Protein AF-A0A1F4UYY0-F1 (afdb_monomer)

Radius of gyration: 17.65 Å; Cα contacts (8 Å, |Δi|>4): 159; chains: 1; bounding box: 36×38×50 Å

Foldseek 3Di:
DVVCVVVVVDDPVLLVLLLCLLQVQCVVPVVCSLVCSLPVVLVVCVVVVDDNVSSVVSSVLSNVLVCLVVDQQLPDDPSSLVNLQVVLLCCLDDCNLVVQCVVCVVDDLLVSLVVQLVSLCCSLVRRNPDVVSCVVRVVSSVVSNVVSPPPDPPDPD

Secondary structure (DSSP, 8-state):
-THHHHSTTS-HHHHHHHHHHTTHHHHH-GGGHHHHHHHHHHHHHHHTT--HHHHHHHHHHHHHHHTTTTS-GGGS-HHHHHHHHHHHHHTTSTTHHHHHHHH-TTS-HHHHHHHHHHHHHHIIIII---HHHHHHHHHHHHHHHHHTT---SSS--

Sequence (157 aa):
MELCTIYKEADRDLVLLLVWLHDFGKILDFSNQYQKTIETGRNKLTELGLQESLVDKAIKYADILDKKLELDMDQTPIEVKIVSSADGASHFVGPFFSIWFYENTDKTIDELMESNIKKALKDWNKKIVLPEVKDKFKQRYEFLIEQCGNFPQHYLF

Organism: NCBI:txid1802622

Mean predicted aligned error: 3.74 Å

InterPro domains:
  IPR006674 HD domain [PF01966] (3-87)

Solvent-accessible surface area (backbone atoms only — not comparable to full-atom values): 8806 Å² total; per-residue (Å²): 113,71,63,50,68,73,44,69,84,38,56,63,66,56,36,54,50,39,67,57,43,72,58,45,10,48,80,77,37,65,92,50,18,71,62,37,26,50,56,53,44,47,52,50,42,51,74,74,66,51,57,64,74,58,47,54,51,44,46,54,45,36,54,50,62,72,39,37,86,83,46,66,41,83,77,48,59,63,41,50,31,51,49,37,21,49,56,36,53,51,53,61,46,83,58,52,71,57,48,52,54,72,76,43,72,89,54,53,71,69,58,48,24,52,50,49,44,54,52,50,51,44,26,56,74,41,32,35,63,46,65,71,59,46,66,75,41,42,68,45,50,52,51,51,41,35,76,44,69,58,63,72,95,65,88,8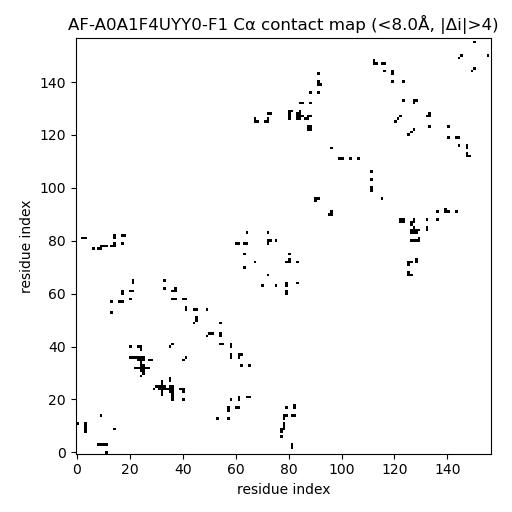2,118

Nearest PDB structures (foldseek):
  6m04-assembly1_A  TM=2.137E-01  e=9.225E+00  Homo sapiens

pLDDT: mean 93.95, std 6.59, range [55.53, 98.56]

Structure (mmCIF, N/CA/C/O backbone):
data_AF-A0A1F4UYY0-F1
#
_entry.id   AF-A0A1F4UYY0-F1
#
loop_
_atom_site.group_PDB
_atom_site.id
_atom_site.type_symbol
_atom_site.label_atom_id
_atom_site.label_alt_id
_atom_site.label_comp_id
_atom_site.label_asym_id
_atom_site.label_entity_id
_atom_site.label_seq_id
_atom_site.pdbx_PDB_ins_code
_atom_site.Cartn_x
_atom_site.Cartn_y
_atom_site.Cartn_z
_atom_site.occupancy
_atom_site.B_iso_or_equiv
_atom_site.auth_seq_id
_atom_site.auth_comp_id
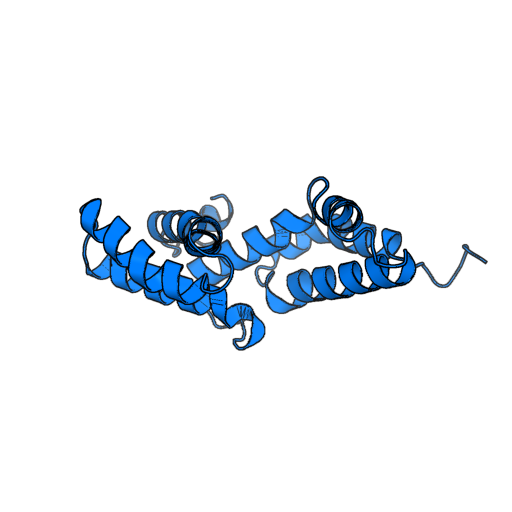_atom_site.auth_asym_id
_atom_site.auth_atom_id
_atom_site.pdbx_PDB_model_num
ATOM 1 N N . MET A 1 1 ? -13.671 -1.975 -1.346 1.00 86.56 1 MET A N 1
ATOM 2 C CA . MET A 1 1 ? -14.811 -2.453 -0.526 1.00 86.56 1 MET A CA 1
ATOM 3 C C . MET A 1 1 ? -15.181 -3.912 -0.766 1.00 86.56 1 MET A C 1
ATOM 5 O O . MET A 1 1 ? -15.639 -4.545 0.176 1.00 86.56 1 MET A O 1
ATOM 9 N N . GLU A 1 2 ? -14.972 -4.473 -1.964 1.00 93.88 2 GLU A N 1
ATOM 10 C CA . GLU A 1 2 ? -15.231 -5.899 -2.244 1.00 93.88 2 GLU A CA 1
ATOM 11 C C . GLU A 1 2 ? -14.534 -6.845 -1.250 1.00 93.88 2 GLU A C 1
ATOM 13 O O . GLU A 1 2 ? -15.175 -7.737 -0.704 1.00 93.88 2 GLU A O 1
ATOM 18 N N . LEU A 1 3 ? -13.269 -6.573 -0.905 1.00 96.44 3 LEU A N 1
ATOM 19 C CA . LEU A 1 3 ? -12.524 -7.353 0.092 1.00 96.44 3 LEU A CA 1
ATOM 20 C C . LEU A 1 3 ? -13.202 -7.378 1.473 1.00 96.44 3 LEU A C 1
ATOM 22 O O . LEU A 1 3 ? -13.194 -8.416 2.116 1.00 96.44 3 LEU A O 1
ATOM 26 N N . CYS A 1 4 ? -13.896 -6.317 1.895 1.00 97.06 4 CYS A N 1
ATOM 27 C CA . CYS A 1 4 ? -14.669 -6.310 3.150 1.00 97.06 4 CYS A CA 1
ATOM 28 C C . CYS A 1 4 ? -15.991 -7.105 3.058 1.00 97.06 4 CYS A C 1
ATOM 30 O O . CYS A 1 4 ? -16.800 -7.103 3.987 1.00 97.06 4 CYS A O 1
ATOM 32 N N . THR A 1 5 ? -16.297 -7.700 1.903 1.00 97.12 5 THR A N 1
ATOM 33 C CA . THR A 1 5 ? -17.384 -8.683 1.735 1.00 97.12 5 THR A CA 1
ATOM 34 C C . THR A 1 5 ? -16.856 -10.111 1.885 1.00 97.12 5 THR A C 1
ATOM 36 O O . THR A 1 5 ? -17.596 -10.983 2.340 1.00 97.12 5 THR A O 1
ATOM 39 N N . ILE A 1 6 ? -15.580 -10.326 1.551 1.00 97.31 6 ILE A N 1
ATOM 40 C CA . ILE A 1 6 ? -14.852 -11.583 1.756 1.00 97.31 6 ILE A CA 1
ATOM 41 C C . ILE A 1 6 ? -14.434 -11.694 3.230 1.00 97.31 6 ILE A C 1
ATOM 43 O O . ILE A 1 6 ? -14.831 -12.632 3.915 1.00 97.31 6 ILE A O 1
ATOM 47 N N . TYR A 1 7 ? -13.725 -10.682 3.731 1.00 97.62 7 TYR A N 1
ATOM 48 C CA . TYR A 1 7 ? -13.272 -10.553 5.115 1.00 97.62 7 TYR A CA 1
ATOM 49 C C . TYR A 1 7 ? -14.313 -9.782 5.930 1.00 97.62 7 TYR A C 1
ATOM 51 O O . TYR A 1 7 ? -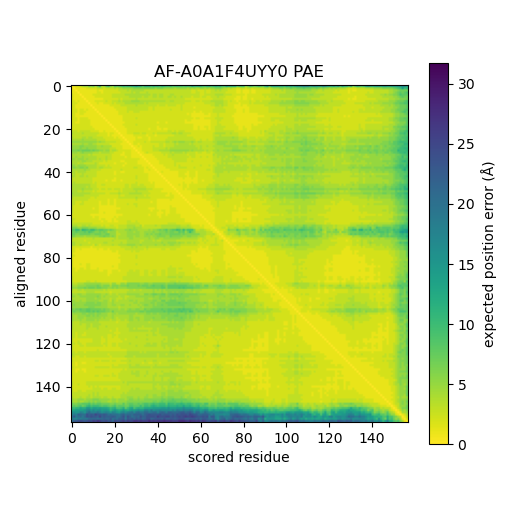14.288 -8.552 6.011 1.00 97.62 7 TYR A O 1
ATOM 59 N N . LYS A 1 8 ? -15.302 -10.506 6.462 1.00 97.38 8 LYS A N 1
ATOM 60 C CA . LYS A 1 8 ? -16.491 -9.933 7.124 1.00 97.38 8 LYS A CA 1
ATOM 61 C C . LYS A 1 8 ? -16.193 -9.331 8.494 1.00 97.38 8 LYS A C 1
ATOM 63 O O . LYS A 1 8 ? -16.977 -8.532 8.992 1.00 97.38 8 LYS A O 1
ATOM 68 N N . GLU A 1 9 ? -15.087 -9.738 9.093 1.00 97.12 9 GLU A N 1
ATOM 69 C CA . GLU A 1 9 ? -14.555 -9.231 10.350 1.00 97.12 9 GLU A CA 1
ATOM 70 C C . GLU A 1 9 ? -13.859 -7.872 10.202 1.00 97.12 9 GLU A C 1
ATOM 72 O O . GLU A 1 9 ? -13.618 -7.208 11.207 1.00 97.12 9 GLU A O 1
ATOM 77 N N . ALA A 1 10 ? -13.545 -7.451 8.971 1.00 97.75 10 ALA A N 1
ATOM 78 C CA . ALA A 1 10 ? -12.909 -6.167 8.716 1.00 97.75 10 ALA A CA 1
ATOM 79 C C . ALA A 1 10 ? -13.875 -5.006 8.983 1.00 97.75 10 ALA A C 1
ATOM 81 O O . ALA A 1 10 ? -14.975 -4.945 8.421 1.00 97.75 10 ALA A O 1
ATOM 82 N N . ASP A 1 11 ? -13.423 -4.035 9.772 1.00 97.69 11 ASP A N 1
ATOM 83 C CA . ASP A 1 11 ? -14.144 -2.784 9.968 1.00 97.69 11 ASP A CA 1
ATOM 84 C C . ASP A 1 11 ? -14.086 -1.935 8.685 1.00 97.69 11 ASP A C 1
ATOM 86 O O . ASP A 1 11 ? -13.033 -1.453 8.256 1.00 97.69 11 ASP A O 1
ATOM 90 N N . ARG A 1 12 ? -15.245 -1.774 8.042 1.00 97.00 12 ARG A N 1
ATOM 91 C CA . ARG A 1 12 ? -15.383 -1.071 6.760 1.00 97.00 12 ARG A CA 1
ATOM 92 C C . ARG A 1 12 ? -15.059 0.413 6.861 1.00 97.00 12 ARG A C 1
ATOM 94 O O . ARG A 1 12 ? -14.459 0.950 5.928 1.00 97.00 12 ARG A O 1
ATOM 101 N N . ASP A 1 13 ? -15.439 1.046 7.962 1.00 95.81 13 ASP A N 1
ATOM 102 C CA . ASP A 1 13 ? -15.221 2.474 8.159 1.00 95.81 13 ASP A CA 1
ATOM 103 C C . ASP A 1 13 ? -13.740 2.726 8.431 1.00 95.81 13 ASP A C 1
ATOM 105 O O . ASP A 1 13 ? -13.143 3.633 7.850 1.00 95.81 13 ASP A O 1
ATOM 109 N N . LEU A 1 14 ? -13.103 1.847 9.209 1.00 97.75 14 LEU A N 1
ATOM 110 C CA . LEU A 1 14 ? -11.661 1.892 9.418 1.00 97.75 14 LEU A CA 1
ATOM 111 C C . LEU A 1 14 ? -10.874 1.678 8.117 1.00 97.75 14 LEU A C 1
ATOM 113 O O . LEU A 1 14 ? -9.924 2.414 7.859 1.00 97.75 14 LEU A O 1
ATOM 117 N N . VAL A 1 15 ? -11.273 0.724 7.267 1.00 98.19 15 VAL A N 1
ATOM 118 C CA . VAL A 1 15 ? -10.660 0.541 5.938 1.00 98.19 15 VAL A CA 1
ATOM 119 C C . VAL A 1 15 ? -10.772 1.819 5.107 1.00 98.19 15 VAL A C 1
ATOM 121 O O . VAL A 1 15 ? -9.787 2.237 4.501 1.00 98.19 15 VAL A O 1
ATOM 124 N N . LEU A 1 16 ? -11.941 2.466 5.091 1.00 96.75 16 LEU A N 1
ATOM 125 C CA . LEU A 1 16 ? -12.138 3.703 4.336 1.00 96.75 16 LEU A CA 1
ATOM 126 C C . LEU A 1 16 ? -11.279 4.852 4.879 1.00 96.75 16 LEU A C 1
ATOM 128 O O . LEU A 1 16 ? -10.680 5.587 4.095 1.00 96.75 16 LEU A O 1
ATOM 132 N N . LEU A 1 17 ? -11.166 4.986 6.202 1.00 96.94 17 LEU A N 1
ATOM 133 C CA . LEU A 1 17 ? -10.275 5.968 6.823 1.00 96.94 17 LEU A CA 1
ATOM 134 C C . LEU A 1 17 ? -8.817 5.733 6.428 1.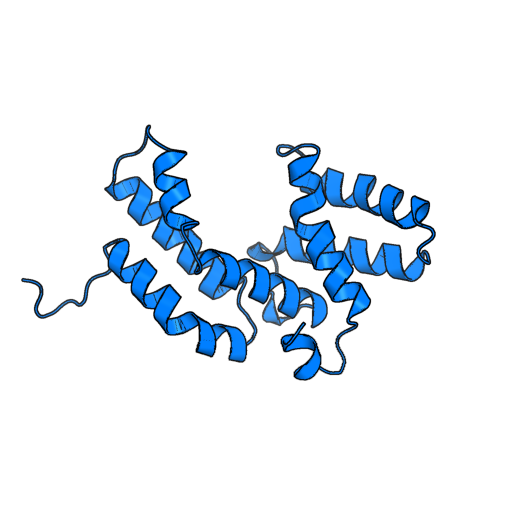00 96.94 17 LEU A C 1
ATOM 136 O O . LEU A 1 17 ? -8.122 6.677 6.065 1.00 96.94 17 LEU A O 1
ATOM 140 N N . LEU A 1 18 ? -8.359 4.482 6.431 1.00 97.69 18 LEU A N 1
ATOM 141 C CA . LEU A 1 18 ? -6.995 4.139 6.030 1.00 97.69 18 LEU A CA 1
ATOM 142 C C . LEU A 1 18 ? -6.717 4.433 4.552 1.00 97.69 18 LEU A C 1
ATOM 144 O O . LEU A 1 18 ? -5.621 4.881 4.224 1.00 97.69 18 LEU A O 1
ATOM 148 N N . VAL A 1 19 ? -7.708 4.263 3.670 1.00 96.44 19 VAL A N 1
ATOM 149 C CA . VAL A 1 19 ? -7.596 4.682 2.262 1.00 96.44 19 VAL A CA 1
ATOM 150 C C . VAL A 1 19 ? -7.357 6.188 2.146 1.00 96.44 19 VAL A C 1
ATOM 152 O O . VAL A 1 19 ? -6.577 6.603 1.299 1.00 96.44 19 VAL A O 1
ATOM 155 N N . TRP A 1 20 ? -7.950 7.019 2.999 1.00 95.50 20 TRP A N 1
ATOM 156 C CA . TRP A 1 20 ? -7.649 8.454 2.995 1.00 95.50 20 TRP A CA 1
ATOM 157 C C . TRP A 1 20 ? -6.309 8.781 3.653 1.00 95.50 20 TRP A C 1
ATOM 159 O O . TRP A 1 20 ? -5.571 9.630 3.158 1.00 95.50 20 TRP A O 1
ATOM 169 N N . LEU A 1 21 ? -5.981 8.107 4.756 1.00 95.94 21 LEU A N 1
ATOM 170 C CA . LEU A 1 21 ? -4.795 8.416 5.551 1.00 95.94 21 LEU A CA 1
ATOM 171 C C . LEU A 1 21 ? -3.480 7.986 4.898 1.00 95.94 21 LEU A C 1
ATOM 173 O O . LEU A 1 21 ? -2.490 8.685 5.092 1.00 95.94 21 LEU A O 1
ATOM 177 N N . HIS A 1 22 ? -3.446 6.878 4.143 1.00 93.56 22 HIS A N 1
ATOM 178 C CA . HIS A 1 22 ? -2.178 6.278 3.692 1.00 93.56 22 HIS A CA 1
ATOM 179 C C . HIS A 1 22 ? -1.279 7.237 2.890 1.00 93.56 22 HIS A C 1
ATOM 181 O O . HIS A 1 22 ? -0.060 7.141 2.981 1.00 93.56 22 HIS A O 1
ATOM 187 N N . ASP A 1 23 ? -1.878 8.186 2.166 1.00 93.00 23 ASP A N 1
ATOM 188 C CA . ASP A 1 23 ? -1.172 9.189 1.363 1.00 93.00 23 ASP A CA 1
ATOM 189 C C . ASP A 1 23 ? -1.421 10.631 1.840 1.00 93.00 23 ASP A C 1
ATOM 191 O O . ASP A 1 23 ? -0.923 11.584 1.241 1.00 93.00 23 ASP A O 1
ATOM 195 N N . PHE A 1 24 ? -2.144 10.820 2.949 1.00 94.50 24 PHE A N 1
ATOM 196 C CA . PHE A 1 24 ? -2.550 12.141 3.438 1.00 94.50 24 PHE A CA 1
ATOM 197 C C . PHE A 1 24 ? -1.358 13.077 3.667 1.00 94.50 24 PHE A C 1
ATOM 199 O O . PHE A 1 24 ? -1.342 14.212 3.190 1.00 94.50 24 PHE A O 1
ATOM 206 N N . GLY A 1 25 ? -0.320 12.590 4.347 1.00 93.31 25 GLY A N 1
ATOM 207 C CA . GLY A 1 25 ? 0.879 13.372 4.615 1.00 93.31 25 GLY A CA 1
ATOM 208 C C . GLY A 1 25 ? 1.666 13.760 3.364 1.00 93.31 25 GLY A C 1
ATOM 209 O O . GLY A 1 25 ? 2.287 14.819 3.369 1.00 93.31 25 GLY A O 1
ATOM 210 N N . LYS A 1 26 ? 1.596 12.981 2.272 1.00 92.44 26 LYS A N 1
ATOM 211 C CA . LYS A 1 26 ? 2.296 13.301 1.012 1.00 92.44 26 LYS A CA 1
ATOM 212 C C . LYS A 1 26 ? 1.805 14.603 0.395 1.00 92.44 26 LYS A C 1
ATOM 214 O O . LYS A 1 26 ? 2.601 15.341 -0.174 1.00 92.44 26 LYS A O 1
ATOM 219 N N . ILE A 1 27 ? 0.504 14.869 0.513 1.00 91.88 27 ILE A N 1
ATOM 220 C CA . ILE A 1 27 ? -0.140 16.074 -0.024 1.00 91.88 27 ILE A CA 1
ATOM 221 C C . ILE A 1 27 ? 0.282 17.312 0.778 1.00 91.88 27 ILE A C 1
ATOM 223 O O . ILE A 1 27 ? 0.354 18.410 0.233 1.00 91.88 27 ILE A O 1
ATOM 227 N N . LEU A 1 28 ? 0.558 17.139 2.073 1.00 92.88 28 LEU A N 1
ATOM 228 C CA . LEU A 1 28 ? 0.904 18.231 2.980 1.00 92.88 28 LEU A CA 1
ATOM 229 C C . LEU A 1 28 ? 2.399 18.558 2.966 1.00 92.88 28 LEU A C 1
ATOM 231 O O . LEU A 1 28 ? 2.775 19.726 2.928 1.00 92.88 28 LEU A O 1
ATOM 235 N N . ASP A 1 29 ? 3.242 17.532 3.050 1.00 93.75 29 ASP A N 1
ATOM 236 C CA . ASP A 1 29 ? 4.697 17.646 3.059 1.00 93.75 29 ASP A CA 1
ATOM 237 C C . ASP A 1 29 ? 5.303 16.292 2.682 1.00 93.75 29 ASP A C 1
ATOM 239 O O . ASP A 1 29 ? 5.405 15.382 3.507 1.00 93.75 29 ASP A O 1
ATOM 243 N N . PHE A 1 30 ? 5.720 16.157 1.425 1.00 90.75 30 PHE A N 1
ATOM 244 C CA . PHE A 1 30 ? 6.273 14.908 0.910 1.00 90.75 30 PHE A CA 1
ATOM 245 C C . PHE A 1 30 ? 7.521 14.441 1.683 1.00 90.75 30 PHE A C 1
ATOM 247 O O . PHE A 1 30 ? 7.704 13.238 1.891 1.00 90.75 30 PHE A O 1
ATOM 254 N N . SER A 1 31 ? 8.353 15.378 2.151 1.00 93.75 31 SER A N 1
ATOM 255 C CA . SER A 1 31 ? 9.604 15.084 2.862 1.00 93.75 31 SER A CA 1
ATOM 256 C C . SER A 1 31 ? 9.358 14.541 4.271 1.00 93.75 31 SER A C 1
ATOM 258 O O . SER A 1 31 ? 10.133 13.720 4.752 1.00 93.75 31 SER A O 1
ATOM 260 N N . ASN A 1 32 ? 8.261 14.955 4.913 1.00 93.50 32 ASN A N 1
ATOM 261 C CA . ASN A 1 32 ? 7.886 14.552 6.274 1.00 93.50 32 ASN A CA 1
ATOM 262 C C . ASN A 1 32 ? 6.553 13.786 6.317 1.00 93.50 32 ASN A C 1
ATOM 264 O O . ASN A 1 32 ? 5.848 13.800 7.331 1.00 93.50 32 ASN A O 1
ATOM 268 N N . GLN A 1 33 ? 6.196 13.120 5.215 1.00 92.50 33 GLN A N 1
ATOM 269 C CA . GLN A 1 33 ? 4.853 12.584 4.976 1.00 92.50 33 GLN A CA 1
ATOM 270 C C . GLN A 1 33 ? 4.328 11.698 6.117 1.00 92.50 33 GLN A C 1
ATOM 272 O O . GLN A 1 33 ? 3.204 11.891 6.566 1.00 92.50 33 GLN A O 1
ATOM 277 N N . TYR A 1 34 ? 5.142 10.791 6.662 1.00 90.88 34 TYR A N 1
ATOM 278 C CA . TYR A 1 34 ? 4.699 9.861 7.708 1.00 90.88 34 TYR A CA 1
ATOM 279 C C . TYR A 1 34 ? 4.367 10.587 9.018 1.00 90.88 34 TYR A C 1
ATOM 281 O O . TYR A 1 34 ? 3.304 10.387 9.607 1.00 90.88 34 TYR A O 1
ATOM 289 N N . GLN A 1 35 ? 5.228 11.522 9.432 1.00 92.69 35 GLN A N 1
ATOM 290 C CA . GLN A 1 35 ? 4.970 12.360 10.603 1.00 92.69 35 GLN A CA 1
ATOM 291 C C . GLN A 1 35 ? 3.724 13.231 10.392 1.00 92.69 35 GLN A C 1
ATOM 293 O O . GLN A 1 35 ? 2.885 13.339 11.288 1.00 92.69 35 GLN A O 1
ATOM 298 N N . LYS A 1 36 ? 3.548 13.802 9.191 1.00 93.19 36 LYS A N 1
ATOM 299 C CA . LYS A 1 36 ? 2.357 14.596 8.859 1.00 93.19 36 LYS A CA 1
ATOM 300 C C . LYS A 1 36 ? 1.071 13.782 8.872 1.00 93.19 36 LYS A C 1
ATOM 302 O O . LYS A 1 36 ? 0.071 14.285 9.387 1.00 93.19 36 LYS A O 1
ATOM 307 N N . THR A 1 37 ? 1.084 12.550 8.367 1.00 92.75 37 THR A N 1
ATOM 308 C CA . THR A 1 37 ? -0.070 11.645 8.449 1.00 92.75 37 THR A CA 1
ATOM 309 C C . THR A 1 37 ? -0.476 11.420 9.904 1.00 92.75 37 THR A C 1
ATOM 311 O O . THR A 1 37 ? -1.652 11.552 10.234 1.00 92.75 37 THR A O 1
ATOM 314 N N . ILE A 1 38 ? 0.482 11.167 10.799 1.00 93.50 38 ILE A N 1
ATOM 315 C CA . ILE A 1 38 ? 0.200 10.912 12.218 1.00 93.50 38 ILE A CA 1
ATOM 316 C C . ILE A 1 38 ? -0.319 12.167 12.931 1.00 93.50 38 ILE A C 1
ATOM 318 O O . ILE A 1 38 ? -1.347 12.115 13.607 1.00 93.50 38 ILE A O 1
ATOM 322 N N . GLU A 1 39 ? 0.379 13.296 12.807 1.00 93.75 39 GLU A N 1
ATOM 323 C CA . GLU A 1 39 ? 0.047 14.523 13.540 1.00 93.75 39 GLU A CA 1
ATOM 324 C C . GLU A 1 39 ? -1.186 15.216 12.958 1.00 93.75 39 GLU A C 1
ATOM 326 O O . GLU A 1 39 ? -2.173 15.464 13.652 1.00 93.75 39 GLU A O 1
ATOM 331 N N . THR A 1 40 ? -1.146 15.523 11.660 1.00 94.56 40 THR A N 1
ATOM 332 C CA . THR A 1 40 ? -2.210 16.298 11.013 1.00 94.56 40 THR A CA 1
ATOM 333 C C . THR A 1 40 ? -3.426 15.426 10.735 1.00 94.56 40 THR A C 1
ATOM 335 O O . THR A 1 40 ? -4.550 15.903 10.875 1.00 94.56 40 THR A O 1
ATOM 338 N N . GLY A 1 41 ? -3.226 14.143 10.413 1.00 94.56 41 GLY A N 1
ATOM 339 C CA . GLY A 1 41 ? -4.329 13.196 10.263 1.00 94.56 41 GLY A CA 1
ATOM 340 C C . GLY A 1 41 ? -5.102 13.033 11.568 1.00 94.56 41 GLY A C 1
ATOM 341 O O . GLY A 1 41 ? -6.323 13.161 11.555 1.00 94.56 41 GLY A O 1
ATOM 342 N N . ARG A 1 42 ? -4.415 12.868 12.713 1.00 96.31 42 ARG A N 1
ATOM 343 C CA . ARG A 1 42 ? -5.079 12.811 14.028 1.00 96.31 42 ARG A CA 1
ATOM 344 C C . ARG A 1 42 ? -5.910 14.066 14.274 1.00 96.31 42 ARG A C 1
ATOM 346 O O . ARG A 1 42 ? -7.103 13.956 14.535 1.00 96.31 42 ARG A O 1
ATOM 353 N N . ASN A 1 43 ? -5.297 15.242 14.138 1.00 96.19 43 ASN A N 1
ATOM 354 C CA . ASN A 1 43 ? -5.984 16.513 14.368 1.00 96.19 43 ASN A CA 1
ATOM 355 C C . ASN A 1 43 ? -7.219 16.655 13.476 1.00 96.19 43 ASN A C 1
ATOM 357 O O . ASN A 1 43 ? -8.276 17.055 13.960 1.00 96.19 43 ASN A O 1
ATOM 361 N N . LYS A 1 44 ? -7.110 16.280 12.194 1.00 96.75 44 LYS A N 1
ATOM 362 C CA . LYS A 1 44 ? -8.221 16.390 11.251 1.00 96.75 44 LYS A CA 1
ATOM 363 C C . LYS A 1 44 ? -9.364 15.438 11.584 1.00 96.75 44 LYS A C 1
ATOM 365 O O . LYS A 1 44 ? -10.520 15.842 11.522 1.00 96.75 44 LYS A O 1
ATOM 370 N N . LEU A 1 45 ? -9.072 14.195 11.962 1.00 96.62 45 LEU A N 1
ATOM 371 C CA . LEU A 1 45 ? -10.113 13.243 12.356 1.00 96.62 45 LEU A CA 1
ATOM 372 C C . LEU A 1 45 ? -10.824 13.676 13.646 1.00 96.62 45 LEU A C 1
ATOM 374 O O . LEU A 1 45 ? -12.047 13.578 13.726 1.00 96.62 45 LEU A O 1
ATOM 378 N N . THR A 1 46 ? -10.085 14.212 14.619 1.00 96.44 46 THR A N 1
ATOM 379 C CA . THR A 1 46 ? -10.670 14.778 15.843 1.00 96.44 46 THR A CA 1
ATOM 380 C C . THR A 1 46 ? -11.528 16.011 15.544 1.00 96.44 46 THR A C 1
ATOM 382 O O . THR A 1 46 ? -12.627 16.131 16.076 1.00 96.44 46 THR A O 1
ATOM 385 N N . GLU A 1 47 ? -11.077 16.907 14.658 1.00 97.25 47 GLU A N 1
ATOM 386 C CA . GLU A 1 47 ? -11.844 18.081 14.202 1.00 97.25 47 GLU A CA 1
ATOM 387 C C . GLU A 1 47 ? -13.172 17.676 13.541 1.00 97.25 47 GLU A C 1
ATOM 389 O O . GLU A 1 47 ? -14.196 18.323 13.745 1.00 97.25 47 GLU A O 1
ATOM 394 N N . LEU A 1 48 ? -13.170 16.573 12.787 1.00 96.75 48 LEU A N 1
ATOM 395 C CA . LEU A 1 48 ? -14.366 15.992 12.170 1.00 96.75 48 LEU A CA 1
ATOM 396 C C . LEU A 1 48 ? -15.306 15.307 13.182 1.00 96.75 48 LEU A C 1
ATOM 398 O O . LEU A 1 48 ? -16.364 14.817 12.791 1.00 96.75 48 LEU A O 1
ATOM 402 N N . GLY A 1 49 ? -14.946 15.274 14.469 1.00 97.00 49 GLY A N 1
ATOM 403 C CA . GLY A 1 49 ? -15.780 14.738 15.543 1.00 97.00 49 GLY A CA 1
ATOM 404 C C . GLY A 1 49 ? -15.778 13.213 15.644 1.00 97.00 49 GLY A C 1
ATOM 405 O O . GLY A 1 49 ? -16.707 12.645 16.218 1.00 97.00 49 GLY A O 1
ATOM 406 N N . LEU A 1 50 ? -14.769 12.532 15.086 1.00 96.69 50 LEU A N 1
ATOM 407 C CA . LEU A 1 50 ? -14.651 11.082 15.230 1.00 96.69 50 LEU A CA 1
ATOM 408 C C . LEU A 1 50 ? -14.287 10.703 16.670 1.00 96.69 50 LEU A C 1
ATOM 410 O O . LEU A 1 50 ? -13.557 11.411 17.362 1.00 96.69 50 LEU A O 1
ATOM 414 N N . GLN A 1 51 ? -14.776 9.541 17.106 1.00 96.50 51 GLN A N 1
ATOM 415 C CA . GLN A 1 51 ? -14.483 9.011 18.433 1.00 96.50 51 GLN A CA 1
ATOM 416 C C . GLN A 1 51 ? -12.979 8.756 18.603 1.00 96.50 51 GLN A C 1
ATOM 418 O O . GLN A 1 51 ? -12.360 8.109 17.761 1.00 96.50 51 GLN A O 1
ATOM 423 N N . GLU A 1 52 ? -12.413 9.192 19.730 1.00 96.00 52 GLU A N 1
ATOM 424 C CA . GLU A 1 52 ? -10.977 9.099 20.035 1.00 96.00 52 GLU A CA 1
ATOM 425 C C . GLU A 1 52 ? -10.406 7.687 19.832 1.00 96.00 52 GLU A C 1
ATOM 427 O O . GLU A 1 52 ? -9.386 7.515 19.169 1.00 96.00 52 GLU A O 1
ATOM 432 N N . SER A 1 53 ? -11.120 6.650 20.280 1.00 96.06 53 SER A N 1
ATOM 433 C CA . SER A 1 53 ? -10.701 5.255 20.097 1.00 96.06 53 SER A CA 1
ATOM 434 C C . SER A 1 53 ? -10.591 4.833 18.628 1.00 96.06 53 SER A C 1
ATOM 436 O O . SER A 1 53 ? -9.736 4.017 18.282 1.00 96.06 53 SER A O 1
ATOM 438 N N . LEU A 1 54 ? -11.451 5.371 17.756 1.00 96.12 54 LEU A N 1
ATOM 439 C CA . LEU A 1 54 ? -11.381 5.130 16.315 1.00 96.12 54 LEU A CA 1
ATOM 440 C C . LEU A 1 54 ? -10.213 5.903 15.698 1.00 96.12 54 LEU A C 1
ATOM 442 O O . LEU A 1 54 ? -9.477 5.335 14.893 1.00 96.12 54 LEU A O 1
ATOM 446 N N . VAL A 1 55 ? -10.011 7.160 16.109 1.00 97.00 55 VAL A N 1
ATOM 447 C CA . VAL A 1 55 ? -8.877 7.985 15.666 1.00 97.00 55 VAL A CA 1
ATOM 448 C C . VAL A 1 55 ? -7.557 7.299 16.002 1.00 97.00 55 VAL A C 1
ATOM 450 O O . VAL A 1 55 ? -6.726 7.099 15.118 1.00 97.00 55 VAL A O 1
ATOM 453 N N . ASP A 1 56 ? -7.374 6.853 17.241 1.00 96.81 56 ASP A N 1
ATOM 454 C CA . ASP A 1 56 ? -6.139 6.190 17.654 1.00 96.81 56 ASP A CA 1
ATOM 455 C C . ASP A 1 56 ? -5.905 4.870 16.922 1.00 96.81 56 ASP A C 1
ATOM 457 O O . ASP A 1 56 ? -4.775 4.585 16.511 1.00 96.81 56 ASP A O 1
ATOM 461 N N . LYS A 1 57 ? -6.962 4.080 16.692 1.00 97.75 57 LYS A N 1
ATOM 462 C CA . LYS A 1 57 ? -6.860 2.849 15.900 1.00 97.75 57 LYS A CA 1
ATOM 463 C C . LYS A 1 57 ? -6.470 3.153 14.448 1.00 97.75 57 LYS A C 1
ATOM 465 O O . LYS A 1 57 ? -5.575 2.492 13.923 1.00 97.75 57 LYS A O 1
ATOM 470 N N . ALA A 1 58 ? -7.080 4.161 13.824 1.00 97.62 58 ALA A N 1
ATOM 471 C CA . ALA A 1 58 ? -6.781 4.572 12.452 1.00 97.62 58 ALA A CA 1
ATOM 472 C C . ALA A 1 58 ? -5.341 5.077 12.302 1.00 97.62 58 ALA A C 1
ATOM 474 O O . ALA A 1 58 ? -4.631 4.635 11.403 1.00 97.62 58 ALA A O 1
ATOM 475 N N . ILE A 1 59 ? -4.873 5.929 13.218 1.00 97.38 59 ILE A N 1
ATOM 476 C CA . ILE A 1 59 ? -3.502 6.454 13.189 1.00 97.38 59 ILE A CA 1
ATOM 477 C C . ILE A 1 59 ? -2.477 5.349 13.438 1.00 97.38 59 ILE A C 1
ATOM 479 O O . ILE A 1 59 ? -1.474 5.273 12.732 1.00 97.38 59 ILE A O 1
ATOM 483 N N . LYS A 1 60 ? -2.746 4.437 14.380 1.00 96.94 60 LYS A N 1
ATOM 484 C CA . LYS A 1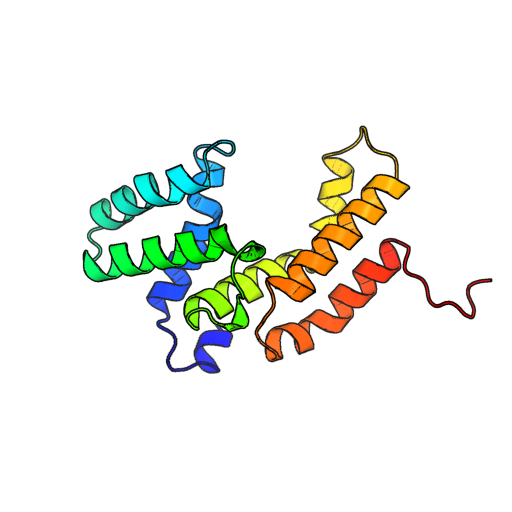 60 ? -1.900 3.258 14.593 1.00 96.94 60 LYS A CA 1
ATOM 485 C C . LYS A 1 60 ? -1.806 2.400 13.330 1.00 96.94 60 LYS A C 1
ATOM 487 O O . LYS A 1 60 ? -0.730 1.922 12.996 1.00 96.94 60 LYS A O 1
ATOM 492 N N . TYR A 1 61 ? -2.920 2.164 12.644 1.00 97.81 61 TYR A N 1
ATOM 493 C CA . TYR A 1 61 ? -2.935 1.317 11.449 1.00 97.81 61 TYR A CA 1
ATOM 494 C C . TYR A 1 61 ? -2.305 2.020 10.237 1.00 97.81 61 TYR A C 1
ATOM 496 O O . TYR A 1 61 ? -1.655 1.352 9.434 1.00 97.81 61 TYR A O 1
ATOM 504 N N . ALA A 1 62 ? -2.412 3.348 10.138 1.00 96.44 62 ALA A N 1
ATOM 505 C CA . ALA A 1 62 ? -1.677 4.141 9.155 1.00 96.44 62 ALA A CA 1
ATOM 506 C C . ALA A 1 62 ? -0.153 4.037 9.369 1.00 96.44 62 ALA A C 1
ATOM 508 O O . ALA A 1 62 ? 0.570 3.745 8.423 1.00 96.44 62 ALA A O 1
ATOM 509 N N . ASP A 1 63 ? 0.325 4.132 10.614 1.00 95.12 63 ASP A N 1
ATOM 510 C CA . ASP A 1 63 ? 1.748 3.930 10.942 1.00 95.12 63 ASP A CA 1
ATOM 511 C C . ASP A 1 63 ? 2.242 2.512 10.573 1.00 95.12 63 ASP A C 1
ATOM 513 O O . ASP A 1 63 ? 3.351 2.340 10.063 1.00 95.12 63 ASP A O 1
ATOM 517 N N . ILE A 1 64 ? 1.404 1.480 10.743 1.00 95.69 64 ILE A N 1
ATOM 518 C CA . ILE A 1 64 ? 1.723 0.118 10.275 1.00 95.69 64 ILE A CA 1
ATOM 519 C C . ILE A 1 64 ? 1.844 0.076 8.739 1.00 95.69 64 ILE A C 1
ATOM 521 O O . ILE A 1 64 ? 2.773 -0.547 8.222 1.00 95.69 64 ILE A O 1
ATOM 525 N N . LEU A 1 65 ? 0.944 0.741 7.998 1.00 93.31 65 LEU A N 1
ATOM 526 C CA . LEU A 1 65 ? 1.009 0.827 6.528 1.00 93.31 65 LEU A CA 1
ATOM 527 C C . LEU A 1 65 ? 2.279 1.535 6.032 1.00 93.31 65 LEU A C 1
ATOM 529 O O . LEU A 1 65 ? 2.793 1.204 4.955 1.00 93.31 65 LEU A O 1
ATOM 533 N N . ASP A 1 66 ? 2.801 2.490 6.793 1.00 89.19 66 ASP A N 1
ATOM 534 C CA . ASP A 1 66 ? 4.041 3.195 6.465 1.00 89.19 66 ASP A CA 1
ATOM 535 C C . ASP A 1 66 ? 5.270 2.297 6.660 1.00 89.19 66 ASP A C 1
ATOM 537 O O . ASP A 1 66 ? 6.175 2.288 5.823 1.00 89.19 66 ASP A O 1
ATOM 541 N N . LYS A 1 67 ? 5.232 1.413 7.664 1.00 89.12 67 LYS A N 1
ATOM 542 C CA . LYS A 1 67 ? 6.282 0.428 7.987 1.00 89.12 67 LYS A CA 1
ATOM 543 C C . LYS A 1 67 ? 6.196 -0.878 7.192 1.00 89.12 67 LYS A C 1
ATOM 545 O O . LYS A 1 67 ? 6.849 -1.865 7.528 1.00 89.12 67 LYS A O 1
ATOM 550 N N . LYS A 1 68 ? 5.454 -0.895 6.085 1.00 81.50 68 LYS A N 1
ATOM 551 C CA . LYS A 1 68 ? 5.228 -2.069 5.212 1.00 81.50 68 LYS A CA 1
ATOM 552 C C . LYS A 1 68 ? 6.472 -2.750 4.626 1.00 81.50 68 LYS A C 1
ATOM 554 O O . LYS A 1 68 ? 6.357 -3.807 4.015 1.00 81.50 68 LYS A O 1
ATOM 559 N N . LEU A 1 69 ? 7.647 -2.130 4.731 1.00 81.19 69 LEU A N 1
ATOM 560 C CA . LEU A 1 69 ? 8.919 -2.737 4.315 1.00 81.19 69 LEU A CA 1
ATOM 561 C C . LEU A 1 69 ? 9.687 -3.372 5.479 1.00 81.19 69 LEU A C 1
ATOM 563 O O . LEU A 1 69 ? 10.537 -4.225 5.243 1.00 81.19 69 LEU A O 1
ATOM 567 N N . GLU A 1 70 ? 9.381 -2.963 6.707 1.00 88.62 70 GLU A N 1
ATOM 568 C CA . GLU A 1 70 ? 10.006 -3.437 7.944 1.00 88.62 70 GLU A CA 1
ATOM 569 C C . GLU A 1 70 ? 9.188 -4.562 8.585 1.00 88.62 70 GLU A C 1
ATOM 571 O O . GLU A 1 70 ? 9.740 -5.453 9.226 1.00 88.62 70 GLU A O 1
ATOM 576 N N . LEU A 1 71 ? 7.868 -4.528 8.393 1.00 90.00 71 LEU A N 1
ATOM 577 C CA . LEU A 1 71 ? 6.926 -5.483 8.957 1.00 90.00 71 LEU A CA 1
ATOM 578 C C . LEU A 1 71 ? 6.519 -6.540 7.932 1.00 90.00 71 LEU A C 1
ATOM 580 O O . LEU A 1 71 ? 6.399 -6.270 6.735 1.00 90.00 71 LEU A O 1
ATOM 584 N N . ASP A 1 72 ? 6.240 -7.745 8.425 1.00 92.31 72 ASP A N 1
ATOM 585 C CA . ASP A 1 72 ? 5.524 -8.742 7.639 1.00 92.31 72 ASP A CA 1
ATOM 586 C C . ASP A 1 72 ? 4.045 -8.350 7.555 1.00 92.31 72 ASP A C 1
ATOM 588 O O . ASP A 1 72 ? 3.283 -8.493 8.516 1.00 92.31 72 ASP A O 1
ATOM 592 N N . MET A 1 73 ? 3.645 -7.843 6.389 1.00 92.81 73 MET A N 1
ATOM 593 C CA . MET A 1 73 ? 2.275 -7.412 6.131 1.00 92.81 73 MET A CA 1
ATOM 594 C C . MET A 1 73 ? 1.267 -8.551 6.300 1.00 92.81 73 MET A C 1
ATOM 596 O O . MET A 1 73 ? 0.122 -8.289 6.669 1.00 92.81 73 MET A O 1
ATOM 600 N N . ASP A 1 74 ? 1.671 -9.811 6.132 1.00 93.31 74 ASP A N 1
ATOM 601 C CA . ASP A 1 74 ? 0.772 -10.944 6.345 1.00 93.31 74 ASP A CA 1
ATOM 602 C C . ASP A 1 74 ? 0.506 -11.234 7.835 1.00 93.31 74 ASP A C 1
ATOM 604 O O . ASP A 1 74 ? -0.398 -11.987 8.182 1.00 93.31 74 ASP A O 1
ATOM 608 N N . GLN A 1 75 ? 1.211 -10.575 8.752 1.00 94.81 75 GLN A N 1
ATOM 609 C CA . GLN A 1 75 ? 0.931 -10.649 10.191 1.00 94.81 75 GLN A CA 1
ATOM 610 C C . GLN A 1 75 ? 0.170 -9.420 10.712 1.00 94.81 75 GLN A C 1
ATOM 612 O O . GLN A 1 75 ? -0.079 -9.296 11.911 1.00 94.81 75 GLN A O 1
ATOM 617 N N . THR A 1 76 ? -0.209 -8.492 9.828 1.00 97.00 76 THR A N 1
ATOM 618 C CA . THR A 1 76 ? -0.918 -7.263 10.212 1.00 97.00 76 THR A CA 1
ATOM 619 C C . THR A 1 76 ? -2.436 -7.466 10.320 1.00 97.00 76 THR A C 1
ATOM 621 O O . THR A 1 76 ? -2.969 -8.451 9.800 1.00 97.00 76 THR A O 1
ATOM 624 N N . PRO A 1 77 ? -3.163 -6.550 10.992 1.00 98.12 77 PRO A N 1
ATOM 625 C CA . PRO A 1 77 ? -4.623 -6.573 11.035 1.00 98.12 77 PRO A CA 1
ATOM 626 C C . PRO A 1 77 ? -5.253 -6.602 9.641 1.00 98.12 77 PRO A C 1
ATOM 628 O O . PRO A 1 77 ? -4.709 -6.046 8.686 1.00 98.12 77 PRO A O 1
ATOM 631 N N . ILE A 1 78 ? -6.426 -7.219 9.522 1.00 98.31 78 ILE A N 1
ATOM 632 C CA . ILE A 1 78 ? -7.052 -7.457 8.220 1.00 98.31 78 ILE A CA 1
ATOM 633 C C . ILE A 1 78 ? -7.333 -6.162 7.443 1.00 98.31 78 ILE A C 1
ATOM 635 O O . ILE A 1 78 ? -7.133 -6.122 6.232 1.00 98.31 78 ILE A O 1
ATOM 639 N N . GLU A 1 79 ? -7.698 -5.070 8.119 1.00 98.56 79 GLU A N 1
ATOM 640 C CA . GLU A 1 79 ? -7.925 -3.768 7.485 1.00 98.56 79 GLU A CA 1
ATOM 641 C C . GLU A 1 79 ? -6.644 -3.223 6.840 1.00 98.56 79 GLU A C 1
ATOM 643 O O . GLU A 1 79 ? -6.676 -2.696 5.726 1.00 98.56 79 GLU A O 1
ATOM 648 N N . VAL A 1 80 ? -5.501 -3.420 7.502 1.00 98.12 80 VAL A N 1
ATOM 649 C CA . VAL A 1 80 ? -4.177 -3.053 6.986 1.00 98.12 80 VAL A CA 1
ATOM 650 C C . VAL A 1 80 ? -3.828 -3.911 5.768 1.00 98.12 80 VAL A C 1
ATOM 652 O O . VAL A 1 80 ? -3.408 -3.370 4.743 1.00 98.12 80 VAL A O 1
ATOM 655 N N . LYS A 1 81 ? -4.059 -5.231 5.827 1.00 98.19 81 LYS A N 1
ATOM 656 C CA . LYS A 1 81 ? -3.843 -6.135 4.683 1.00 98.19 81 LYS A CA 1
ATOM 657 C C . LYS A 1 81 ? -4.677 -5.737 3.467 1.00 98.19 81 LYS A C 1
ATOM 659 O O . LYS A 1 81 ? -4.162 -5.748 2.347 1.00 98.19 81 LYS A O 1
ATOM 664 N N . ILE A 1 82 ? -5.945 -5.379 3.685 1.00 98.44 82 ILE A N 1
ATOM 665 C CA . ILE A 1 82 ? -6.876 -4.936 2.639 1.00 98.44 82 ILE A CA 1
ATOM 666 C C . ILE A 1 82 ? -6.345 -3.680 1.957 1.00 98.44 82 ILE A C 1
ATOM 668 O O . ILE A 1 82 ? -6.217 -3.668 0.733 1.00 98.44 82 ILE A O 1
ATOM 672 N N . VAL A 1 83 ? -6.008 -2.644 2.729 1.00 98.00 83 VAL A N 1
ATOM 673 C CA . VAL A 1 83 ? -5.544 -1.370 2.164 1.00 98.00 83 VAL A CA 1
ATOM 674 C C . VAL A 1 83 ? -4.185 -1.526 1.495 1.00 98.00 83 VAL A C 1
ATOM 676 O O . VAL A 1 83 ? -4.016 -1.063 0.372 1.00 98.00 83 VAL A O 1
ATOM 679 N N . SER A 1 84 ? -3.243 -2.244 2.111 1.00 97.50 84 SER A N 1
ATOM 680 C CA . SER A 1 84 ? -1.926 -2.483 1.512 1.00 97.50 84 SER A CA 1
ATOM 681 C C . SER A 1 84 ? -2.011 -3.272 0.204 1.00 97.50 84 SER A C 1
ATOM 683 O O . SER A 1 84 ? -1.364 -2.913 -0.782 1.00 97.50 84 SER A O 1
ATOM 685 N N . SER A 1 85 ? -2.856 -4.309 0.161 1.00 97.81 85 SER A N 1
ATOM 686 C CA . SER A 1 85 ? -3.055 -5.103 -1.053 1.00 97.81 85 SER A CA 1
ATOM 687 C C . SER A 1 85 ? -3.758 -4.299 -2.145 1.00 97.81 85 SER A C 1
ATOM 689 O O . SER A 1 85 ? -3.378 -4.411 -3.307 1.00 97.81 85 SER A O 1
ATOM 691 N N . ALA A 1 86 ? -4.741 -3.465 -1.792 1.00 97.12 86 ALA A N 1
ATOM 692 C CA . ALA A 1 86 ? -5.423 -2.593 -2.744 1.00 97.12 86 ALA A CA 1
ATOM 693 C C . ALA A 1 86 ? -4.492 -1.505 -3.311 1.00 97.12 86 ALA A C 1
ATOM 695 O O . ALA A 1 86 ? -4.459 -1.321 -4.526 1.00 97.12 86 ALA A O 1
ATOM 696 N N . ASP A 1 87 ? -3.698 -0.842 -2.461 1.00 96.44 87 ASP A N 1
ATOM 697 C CA . ASP A 1 87 ? -2.663 0.121 -2.868 1.00 96.44 87 ASP A CA 1
ATOM 698 C C . ASP A 1 87 ? -1.653 -0.535 -3.819 1.00 96.44 87 ASP A C 1
ATOM 700 O O . ASP A 1 87 ? -1.450 -0.076 -4.942 1.00 96.44 87 ASP A O 1
ATOM 704 N N . GLY A 1 88 ? -1.079 -1.675 -3.417 1.00 96.38 88 GLY A N 1
ATOM 705 C CA . GLY A 1 88 ? -0.145 -2.433 -4.249 1.00 96.38 88 GLY A CA 1
ATOM 706 C C . GLY A 1 88 ? -0.740 -2.827 -5.602 1.00 96.38 88 GLY A C 1
ATOM 707 O O . GLY A 1 88 ? -0.083 -2.665 -6.627 1.00 96.38 88 GLY A O 1
ATOM 708 N N . ALA A 1 89 ? -1.988 -3.301 -5.613 1.00 97.44 89 ALA A N 1
ATOM 709 C CA . ALA A 1 89 ? -2.687 -3.703 -6.829 1.00 97.44 89 ALA A CA 1
ATOM 710 C C . ALA A 1 89 ? -2.983 -2.525 -7.768 1.00 97.44 89 ALA A C 1
ATOM 712 O O . ALA A 1 89 ? -2.917 -2.681 -8.989 1.00 97.44 89 ALA A O 1
ATOM 713 N N . SER A 1 90 ? -3.269 -1.343 -7.211 1.00 96.19 90 SER A N 1
ATOM 714 C CA . SER A 1 90 ? -3.592 -0.142 -7.987 1.00 96.19 90 SER A CA 1
ATOM 715 C C . SER A 1 90 ? -2.459 0.281 -8.928 1.00 96.19 90 SER A C 1
ATOM 717 O O . SER A 1 90 ? -2.728 0.737 -10.038 1.00 96.19 90 SER A O 1
ATOM 719 N N . HIS A 1 91 ? -1.200 0.029 -8.551 1.00 96.56 91 HIS A N 1
ATOM 720 C CA . HIS A 1 91 ? -0.037 0.334 -9.387 1.00 96.56 91 HIS A CA 1
ATOM 721 C C . HIS A 1 91 ? 0.013 -0.493 -10.680 1.00 96.56 91 HIS A C 1
ATOM 723 O O . HIS A 1 91 ? 0.612 -0.061 -11.659 1.00 96.56 91 HIS A O 1
ATOM 729 N N . PHE A 1 92 ? -0.627 -1.666 -10.728 1.00 96.50 92 PHE A N 1
ATOM 730 C CA . PHE A 1 92 ? -0.669 -2.515 -11.927 1.00 96.50 92 PHE A CA 1
ATOM 731 C C . PHE A 1 92 ? -1.795 -2.133 -12.903 1.00 96.50 92 PHE A C 1
ATOM 733 O O . PHE A 1 92 ? -2.073 -2.863 -13.860 1.00 96.50 92 PHE A O 1
ATOM 740 N N . VAL A 1 93 ? -2.478 -1.011 -12.662 1.00 93.75 93 VAL A N 1
ATOM 741 C CA . VAL A 1 93 ? -3.573 -0.509 -13.496 1.00 93.75 93 VAL A CA 1
ATOM 742 C C . VAL A 1 93 ? -3.226 0.865 -14.047 1.00 93.75 93 VAL A C 1
ATOM 744 O O . VAL A 1 93 ? -2.701 1.729 -13.351 1.00 93.75 93 VAL A O 1
ATOM 747 N N . GLY A 1 94 ? -3.579 1.083 -15.314 1.00 91.62 94 GLY A N 1
ATOM 748 C CA . GLY A 1 94 ? -3.352 2.362 -15.971 1.00 91.62 94 GLY A CA 1
ATOM 749 C C . GLY A 1 94 ? -1.862 2.658 -16.177 1.00 91.62 94 GLY A C 1
ATOM 750 O O . GLY A 1 94 ? -1.047 1.736 -16.231 1.00 91.62 94 GLY A O 1
ATOM 751 N N . PRO A 1 95 ? -1.496 3.940 -16.330 1.00 94.25 95 PRO A N 1
ATOM 752 C CA . PRO A 1 95 ? -0.160 4.334 -16.760 1.00 94.25 95 PRO A CA 1
ATOM 753 C C . PRO A 1 95 ? 0.848 4.484 -15.611 1.00 94.25 95 PRO A C 1
ATOM 755 O O . PRO A 1 95 ? 1.882 5.100 -15.831 1.00 94.25 95 PRO A O 1
ATOM 758 N N . PHE A 1 96 ? 0.590 3.967 -14.401 1.00 94.88 96 PHE A N 1
ATOM 759 C CA . PHE A 1 96 ? 1.422 4.230 -13.212 1.00 94.88 96 PHE A CA 1
ATOM 760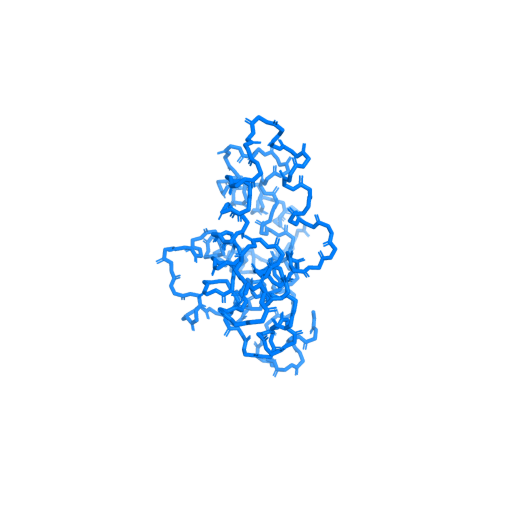 C C . PHE A 1 96 ? 2.929 4.041 -13.469 1.00 94.88 96 PHE A C 1
ATOM 762 O O . PHE A 1 96 ? 3.724 4.952 -13.255 1.00 94.88 96 PHE A O 1
ATOM 769 N N . PHE A 1 97 ? 3.321 2.885 -14.007 1.00 93.94 97 PHE A N 1
ATOM 770 C CA . PHE A 1 97 ? 4.724 2.592 -14.312 1.00 93.94 97 PHE A CA 1
ATOM 771 C C . PHE A 1 97 ? 5.262 3.351 -15.531 1.00 93.94 97 PHE A C 1
ATOM 773 O O . PHE A 1 97 ? 6.469 3.526 -15.643 1.00 93.94 97 PHE A O 1
ATOM 780 N N . SER A 1 98 ? 4.395 3.817 -16.433 1.00 92.88 98 SER A N 1
ATOM 781 C CA . SER A 1 98 ? 4.776 4.654 -17.578 1.00 92.88 98 SER A CA 1
ATOM 782 C C . SER A 1 98 ? 4.984 6.116 -17.175 1.00 92.88 98 SER A C 1
ATOM 784 O O . SER A 1 98 ? 5.862 6.775 -17.722 1.00 92.88 98 SER A O 1
ATOM 786 N N . ILE A 1 99 ? 4.231 6.614 -16.188 1.00 95.06 99 ILE A N 1
ATOM 787 C CA . ILE A 1 99 ? 4.424 7.951 -15.605 1.00 95.06 99 ILE A CA 1
ATOM 788 C C . ILE A 1 99 ? 5.832 8.067 -15.015 1.00 95.06 99 ILE A C 1
ATOM 790 O O . ILE A 1 99 ? 6.484 9.088 -15.206 1.00 95.06 99 ILE A O 1
ATOM 794 N N . TRP A 1 100 ? 6.356 6.993 -14.416 1.00 94.12 100 TRP A N 1
ATOM 795 C CA . TRP A 1 100 ? 7.728 6.965 -13.906 1.00 94.12 100 TRP A CA 1
ATOM 796 C C . TRP A 1 100 ? 8.785 7.323 -14.967 1.00 94.12 100 TRP A C 1
ATOM 798 O O . TRP A 1 100 ? 9.737 8.040 -14.659 1.00 94.12 100 TRP A O 1
ATOM 808 N N . PHE A 1 101 ? 8.604 6.890 -16.223 1.00 93.25 101 PHE A N 1
ATOM 809 C CA . PHE A 1 101 ? 9.503 7.262 -17.326 1.00 93.25 101 PHE A CA 1
ATOM 810 C C . PHE A 1 101 ? 9.419 8.756 -17.643 1.00 93.25 101 PHE A C 1
ATOM 812 O O . PHE A 1 101 ? 10.434 9.383 -17.928 1.00 93.25 101 PHE A O 1
ATOM 819 N N . TYR A 1 102 ? 8.215 9.329 -17.589 1.00 94.62 102 TYR A N 1
ATOM 820 C CA . TYR A 1 102 ? 8.005 10.758 -17.816 1.00 94.62 102 TYR A CA 1
ATOM 821 C C . TYR A 1 102 ? 8.613 11.618 -16.698 1.00 94.62 102 TYR A C 1
ATOM 823 O O . TYR A 1 102 ? 9.137 12.695 -16.966 1.00 94.62 102 TYR A O 1
ATOM 831 N N . GLU A 1 103 ? 8.569 11.146 -15.453 1.00 94.38 103 GLU A N 1
ATOM 832 C CA . GLU A 1 103 ? 9.060 11.890 -14.288 1.00 94.38 103 GLU A CA 1
ATOM 833 C C . GLU A 1 103 ? 10.585 11.823 -14.102 1.00 94.38 103 GLU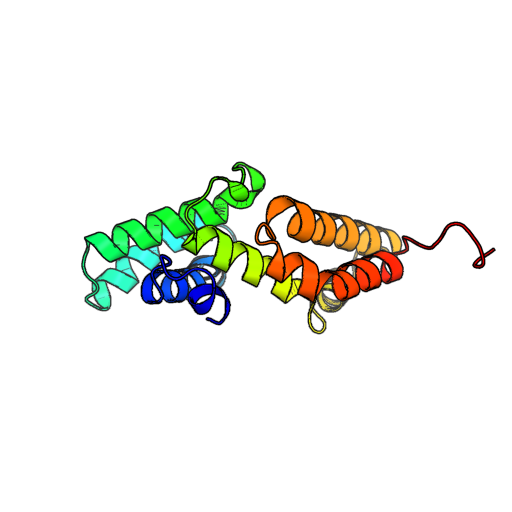 A C 1
ATOM 835 O O . GLU A 1 103 ? 11.141 12.662 -13.398 1.00 94.38 103 GLU A O 1
ATOM 840 N N . ASN A 1 104 ? 11.273 10.860 -14.728 1.00 96.12 104 ASN A N 1
ATOM 841 C CA . ASN A 1 104 ? 12.708 10.605 -14.530 1.00 96.12 104 ASN A CA 1
ATOM 842 C C . ASN A 1 104 ? 13.465 10.592 -15.865 1.00 96.12 104 ASN A C 1
ATOM 844 O O . ASN A 1 104 ? 14.097 9.601 -16.239 1.00 96.12 104 ASN A O 1
ATOM 848 N N . THR A 1 105 ? 13.369 11.695 -16.608 1.00 94.88 105 THR A N 1
ATOM 849 C CA . THR A 1 105 ? 13.963 11.846 -17.950 1.00 94.88 105 THR A CA 1
ATOM 850 C C . THR A 1 105 ? 15.493 11.880 -17.959 1.00 94.88 105 THR A C 1
ATOM 852 O O . THR A 1 105 ? 16.101 11.790 -19.023 1.00 94.88 105 THR A O 1
ATOM 855 N N . ASP A 1 106 ? 16.119 11.997 -16.790 1.00 97.25 106 ASP A N 1
ATOM 856 C CA . ASP A 1 106 ? 17.564 11.943 -16.579 1.00 97.25 106 ASP A CA 1
ATOM 857 C C . ASP A 1 106 ? 18.129 10.511 -16.566 1.00 97.25 106 ASP A C 1
ATOM 859 O O . ASP A 1 106 ? 19.342 10.335 -16.677 1.00 97.25 106 ASP A O 1
ATOM 863 N N . LYS A 1 107 ? 17.270 9.490 -16.452 1.00 96.50 107 LYS A N 1
ATOM 864 C CA . LYS A 1 107 ? 17.663 8.075 -16.414 1.00 96.50 107 LYS A CA 1
ATOM 865 C C . LYS A 1 107 ? 17.650 7.435 -17.799 1.00 96.50 107 LYS A C 1
ATOM 867 O O . LYS A 1 107 ? 16.844 7.773 -18.665 1.00 96.50 107 LYS A O 1
ATOM 872 N N . THR A 1 108 ? 18.507 6.439 -17.985 1.00 96.38 108 THR A N 1
ATOM 873 C CA . THR A 1 108 ? 18.464 5.567 -19.163 1.00 96.38 108 THR A CA 1
ATOM 874 C C . THR A 1 108 ? 17.245 4.643 -19.130 1.00 96.38 108 THR A C 1
ATOM 876 O O . THR A 1 108 ? 16.671 4.368 -18.075 1.00 96.38 108 THR A O 1
ATOM 879 N N . ILE A 1 109 ? 16.860 4.117 -20.296 1.00 94.19 109 ILE A N 1
ATOM 880 C CA . ILE A 1 109 ? 15.749 3.161 -20.405 1.00 94.19 109 ILE A CA 1
ATOM 881 C C . ILE A 1 109 ? 15.987 1.919 -19.535 1.00 94.19 109 ILE A C 1
ATOM 883 O O . ILE A 1 109 ? 15.074 1.508 -18.819 1.00 94.19 109 ILE A O 1
ATOM 887 N N . ASP A 1 110 ? 17.208 1.382 -19.519 1.00 94.00 110 ASP A N 1
ATOM 888 C CA . ASP A 1 110 ? 17.550 0.197 -18.723 1.00 94.00 110 ASP A CA 1
ATOM 889 C C . ASP A 1 110 ? 17.398 0.461 -17.214 1.00 94.00 110 ASP A C 1
ATOM 891 O O . ASP A 1 110 ? 16.810 -0.348 -16.494 1.00 94.00 110 ASP A O 1
ATOM 895 N N . GLU A 1 111 ? 17.839 1.627 -16.729 1.00 96.00 111 GLU A N 1
ATOM 896 C CA . GLU A 1 111 ? 17.666 2.027 -15.324 1.00 96.00 111 GLU A CA 1
ATOM 897 C C . GLU A 1 111 ? 16.188 2.207 -14.949 1.00 96.00 111 GLU A C 1
ATOM 899 O O . GLU A 1 111 ? 15.768 1.847 -13.843 1.00 96.00 111 GLU A O 1
ATOM 904 N N . LEU A 1 112 ? 15.380 2.761 -15.859 1.00 95.75 112 LEU A N 1
ATOM 905 C CA . LEU A 1 112 ? 13.938 2.922 -15.664 1.00 95.75 112 LEU A CA 1
ATOM 906 C C . LEU A 1 112 ? 13.234 1.562 -15.593 1.00 95.75 112 LEU A C 1
ATOM 908 O O . LEU A 1 112 ? 12.431 1.334 -14.683 1.00 95.75 112 LEU A O 1
ATOM 912 N N . MET A 1 113 ? 13.572 0.645 -16.501 1.00 95.25 113 MET A N 1
ATOM 913 C CA . MET A 1 113 ? 13.050 -0.724 -16.526 1.00 95.25 113 MET A CA 1
ATOM 914 C C . MET A 1 113 ? 13.427 -1.491 -15.253 1.00 95.25 113 MET A C 1
ATOM 916 O O . MET A 1 113 ? 12.555 -2.075 -14.606 1.00 95.25 113 MET A O 1
ATOM 920 N N . GLU A 1 114 ? 14.689 -1.423 -14.820 1.00 95.31 114 GLU A N 1
ATOM 921 C CA . GLU A 1 114 ? 15.138 -2.071 -13.585 1.00 95.31 114 GLU A CA 1
ATOM 922 C C . GLU A 1 114 ? 14.435 -1.488 -12.343 1.00 95.31 114 GLU A C 1
ATOM 924 O O . GLU A 1 114 ? 14.012 -2.227 -11.447 1.00 95.31 114 GLU A O 1
ATOM 929 N N . SER A 1 115 ? 14.253 -0.163 -12.290 1.00 95.62 115 SER A N 1
ATOM 930 C CA . SER A 1 115 ? 13.505 0.511 -11.219 1.00 95.62 115 SER A CA 1
ATOM 931 C C . SER A 1 115 ? 12.053 0.028 -11.152 1.00 95.62 115 SER A C 1
ATOM 933 O O . SER A 1 115 ? 11.548 -0.293 -10.069 1.00 95.62 115 SER A O 1
ATOM 935 N N . ASN A 1 116 ? 11.394 -0.101 -12.304 1.00 96.25 116 ASN A N 1
ATOM 936 C CA . ASN A 1 116 ? 10.030 -0.610 -12.384 1.00 96.25 116 ASN A CA 1
ATOM 937 C C . ASN A 1 116 ? 9.929 -2.072 -11.944 1.00 96.25 116 ASN A C 1
ATOM 939 O O . ASN A 1 116 ? 9.033 -2.392 -11.161 1.00 96.25 116 ASN A O 1
ATOM 943 N N . ILE A 1 117 ? 10.876 -2.934 -12.335 1.00 95.94 117 ILE A N 1
ATOM 944 C CA . ILE A 1 117 ? 10.954 -4.318 -11.838 1.00 95.94 117 ILE A CA 1
ATOM 945 C C . ILE A 1 117 ? 11.073 -4.331 -10.311 1.00 95.94 117 ILE A C 1
ATOM 947 O O . ILE A 1 117 ? 10.297 -5.011 -9.635 1.00 95.94 117 ILE A O 1
ATOM 951 N N . LYS A 1 118 ? 12.001 -3.551 -9.740 1.00 95.94 118 LYS A N 1
ATOM 952 C CA . LYS A 1 118 ? 12.197 -3.465 -8.281 1.00 95.94 118 LYS A CA 1
ATOM 953 C C . LYS A 1 118 ? 10.925 -2.998 -7.571 1.00 95.94 118 LYS A C 1
ATOM 955 O O . LYS A 1 118 ? 10.539 -3.574 -6.551 1.00 95.94 118 LYS A O 1
ATOM 960 N N . LYS A 1 119 ? 10.243 -1.979 -8.106 1.00 95.88 119 LYS A N 1
ATOM 961 C CA . LYS A 1 119 ? 8.978 -1.465 -7.558 1.00 95.88 119 LYS A CA 1
ATOM 962 C C . LYS A 1 119 ? 7.858 -2.504 -7.643 1.00 95.88 119 LYS A C 1
ATOM 964 O O . LYS A 1 119 ? 7.192 -2.732 -6.634 1.00 95.88 119 LYS A O 1
ATOM 969 N N . ALA A 1 120 ? 7.691 -3.154 -8.791 1.00 96.69 120 ALA A N 1
ATOM 970 C CA . ALA A 1 120 ? 6.686 -4.187 -9.016 1.00 96.69 120 ALA A CA 1
ATOM 971 C C . ALA A 1 120 ? 6.896 -5.396 -8.095 1.00 96.69 120 ALA A C 1
ATOM 973 O O . ALA A 1 120 ? 5.958 -5.833 -7.434 1.00 96.69 120 ALA A O 1
ATOM 974 N N . LEU A 1 121 ? 8.133 -5.892 -7.978 1.00 95.88 121 LEU A N 1
ATOM 975 C CA . LEU A 1 121 ? 8.487 -6.976 -7.057 1.00 95.88 121 LEU A CA 1
ATOM 976 C C . LEU A 1 121 ? 8.206 -6.600 -5.603 1.00 95.88 121 LEU A C 1
ATOM 978 O O . LEU A 1 121 ? 7.708 -7.425 -4.840 1.00 95.88 121 LEU A O 1
ATOM 982 N N . LYS A 1 122 ? 8.508 -5.359 -5.212 1.00 94.75 122 LYS A N 1
ATOM 983 C CA . LYS A 1 122 ? 8.221 -4.858 -3.867 1.00 94.75 122 LYS A CA 1
ATOM 984 C C . LYS A 1 122 ? 6.722 -4.855 -3.586 1.00 94.75 122 LYS A C 1
ATOM 986 O O . LYS A 1 122 ? 6.304 -5.391 -2.564 1.00 94.75 122 LYS A O 1
ATOM 991 N N . ASP A 1 123 ? 5.911 -4.293 -4.477 1.00 95.94 123 ASP A N 1
ATOM 992 C CA . ASP A 1 123 ? 4.458 -4.285 -4.290 1.00 95.94 123 ASP A CA 1
ATOM 993 C C . ASP A 1 123 ? 3.895 -5.716 -4.266 1.00 95.94 123 ASP A C 1
ATOM 995 O O . ASP A 1 123 ? 3.148 -6.067 -3.355 1.00 95.94 123 ASP A O 1
ATOM 999 N N . TRP A 1 124 ? 4.319 -6.569 -5.202 1.00 97.44 124 TRP A N 1
ATOM 1000 C CA . TRP A 1 124 ? 3.837 -7.944 -5.341 1.00 97.44 124 TRP A CA 1
ATOM 1001 C C . TRP A 1 124 ? 4.200 -8.857 -4.161 1.00 97.44 124 TRP A C 1
ATOM 1003 O O . TRP A 1 124 ? 3.378 -9.654 -3.705 1.00 97.44 124 TRP A O 1
ATOM 1013 N N . ASN A 1 125 ? 5.434 -8.752 -3.658 1.00 95.19 125 ASN A N 1
ATOM 1014 C CA . ASN A 1 125 ? 5.947 -9.649 -2.621 1.00 95.19 125 ASN A CA 1
ATOM 1015 C C . ASN A 1 125 ? 5.745 -9.122 -1.199 1.00 95.19 125 ASN A C 1
ATOM 1017 O O . ASN A 1 125 ? 5.736 -9.927 -0.272 1.00 95.19 125 ASN A O 1
ATOM 1021 N N . LYS A 1 126 ? 5.645 -7.798 -1.007 1.00 93.62 126 LYS A N 1
ATOM 1022 C CA . LYS A 1 126 ? 5.589 -7.184 0.331 1.00 93.62 126 LYS A CA 1
ATOM 1023 C C . LYS A 1 126 ? 4.264 -6.501 0.650 1.00 93.62 126 LYS A C 1
ATOM 1025 O O . LYS A 1 126 ? 3.893 -6.484 1.814 1.00 93.62 126 LYS A O 1
ATOM 1030 N N . LYS A 1 127 ? 3.554 -5.941 -0.338 1.00 94.56 127 LYS A N 1
ATOM 1031 C CA . LYS A 1 127 ? 2.287 -5.227 -0.089 1.00 94.56 127 LYS A CA 1
ATOM 1032 C C . LYS A 1 127 ? 1.060 -6.097 -0.324 1.00 94.56 127 LYS A C 1
ATOM 1034 O O . LYS A 1 127 ? 0.163 -6.149 0.512 1.00 94.56 127 LYS A O 1
ATOM 1039 N N . ILE A 1 128 ? 1.013 -6.772 -1.472 1.00 97.06 128 ILE A N 1
ATOM 1040 C CA . ILE A 1 128 ? -0.116 -7.627 -1.832 1.00 97.06 128 ILE A CA 1
ATOM 1041 C C . ILE A 1 128 ? 0.025 -8.942 -1.076 1.00 97.06 128 ILE A C 1
ATOM 1043 O O . ILE A 1 128 ? 0.793 -9.815 -1.469 1.00 97.06 128 ILE A O 1
ATOM 1047 N N . VAL A 1 129 ? -0.718 -9.075 0.019 1.00 96.94 129 VAL A N 1
ATOM 1048 C CA . VAL A 1 129 ? -0.700 -10.269 0.880 1.00 96.94 129 VAL A CA 1
ATOM 1049 C C . VAL A 1 129 ? -1.981 -11.087 0.777 1.00 96.94 129 VAL A C 1
ATOM 1051 O O . VAL A 1 129 ? -1.971 -12.275 1.078 1.00 96.94 129 VAL A O 1
ATOM 1054 N N . LEU A 1 130 ? -3.072 -10.490 0.287 1.00 98.25 130 LEU A N 1
ATOM 1055 C CA . LEU A 1 130 ? -4.343 -11.194 0.129 1.00 98.25 130 LEU A CA 1
ATOM 1056 C C . LEU A 1 130 ? -4.349 -12.046 -1.156 1.00 98.25 130 LEU A C 1
ATOM 1058 O O . LEU A 1 130 ? -4.071 -11.516 -2.241 1.00 98.25 130 LEU A O 1
ATOM 1062 N N . PRO A 1 131 ? -4.669 -13.351 -1.068 1.00 97.62 131 PRO A N 1
ATOM 1063 C CA . PRO A 1 131 ? -4.537 -14.278 -2.188 1.00 97.62 131 PRO A CA 1
ATOM 1064 C C . PRO A 1 131 ? -5.487 -13.955 -3.343 1.00 97.62 131 PRO A C 1
ATOM 1066 O O . PRO A 1 131 ? -5.092 -14.078 -4.500 1.00 97.62 131 PRO A O 1
ATOM 1069 N N . GLU A 1 132 ? -6.698 -13.473 -3.064 1.00 97.62 132 GLU A N 1
ATOM 1070 C CA . GLU A 1 132 ? -7.668 -13.116 -4.104 1.00 97.62 132 GLU A CA 1
ATOM 1071 C C . GLU A 1 132 ? -7.184 -11.920 -4.926 1.00 97.62 132 GLU A C 1
ATOM 1073 O O . GLU A 1 132 ? -7.395 -11.857 -6.136 1.00 97.62 132 GLU A O 1
ATOM 1078 N N . VAL A 1 133 ? -6.482 -10.983 -4.282 1.00 98.06 133 VAL A N 1
ATOM 1079 C CA . VAL A 1 133 ? -5.876 -9.842 -4.972 1.00 98.06 133 VAL A CA 1
ATOM 1080 C C . VAL A 1 133 ? -4.716 -10.313 -5.843 1.00 98.06 133 VAL A C 1
ATOM 1082 O O . VAL A 1 133 ? -4.626 -9.897 -6.998 1.00 98.06 133 VAL A O 1
ATOM 1085 N N . LYS A 1 134 ? -3.861 -11.221 -5.346 1.00 97.75 134 LYS A N 1
ATOM 1086 C CA . LYS A 1 134 ? -2.801 -11.814 -6.176 1.00 97.75 134 LYS A CA 1
ATOM 1087 C C . LYS A 1 134 ? -3.385 -12.510 -7.398 1.00 97.75 134 LYS A C 1
ATOM 1089 O O . LYS A 1 134 ? -2.971 -12.209 -8.509 1.00 97.75 134 LYS A O 1
ATOM 1094 N N . ASP A 1 135 ? -4.368 -13.382 -7.217 1.00 98.19 135 ASP A N 1
ATOM 1095 C CA . ASP A 1 135 ? -4.989 -14.105 -8.327 1.00 98.19 135 ASP A CA 1
ATOM 1096 C C . ASP A 1 135 ? -5.518 -13.148 -9.410 1.00 98.19 135 ASP A C 1
ATOM 1098 O O . ASP A 1 135 ? -5.157 -13.259 -10.583 1.00 98.19 135 ASP A O 1
ATOM 1102 N N . LYS A 1 136 ? -6.272 -12.115 -9.009 1.00 97.81 136 LYS A N 1
ATOM 1103 C CA . LYS A 1 136 ? -6.864 -11.148 -9.947 1.00 97.81 136 LYS A CA 1
ATOM 1104 C C . LYS A 1 136 ? -5.852 -10.256 -10.666 1.00 97.81 136 LYS A C 1
ATOM 1106 O O . LYS A 1 136 ? -6.136 -9.807 -11.776 1.00 97.81 136 LYS A O 1
ATOM 1111 N N . PHE A 1 137 ? -4.699 -9.980 -10.060 1.00 98.12 137 PHE A N 1
ATOM 1112 C CA . PHE A 1 137 ? -3.701 -9.058 -10.614 1.00 98.12 137 PHE A CA 1
ATOM 1113 C C . PHE A 1 137 ? -2.472 -9.749 -11.209 1.00 98.12 137 PHE A C 1
ATOM 1115 O O . PHE A 1 137 ? -1.649 -9.073 -11.828 1.00 98.12 137 PHE A O 1
ATOM 1122 N N . LYS A 1 138 ? -2.368 -11.079 -11.100 1.00 97.75 138 LYS A N 1
ATOM 1123 C CA . LYS A 1 138 ? -1.222 -11.864 -11.578 1.00 97.75 138 LYS A CA 1
ATOM 1124 C C . LYS A 1 138 ? -0.858 -11.568 -13.028 1.00 97.75 138 LYS A C 1
ATOM 1126 O O . LYS A 1 138 ? 0.283 -11.214 -13.298 1.00 97.75 138 LYS A O 1
ATOM 1131 N N . GLN A 1 139 ? -1.833 -11.611 -13.934 1.00 97.06 139 GLN A N 1
ATOM 1132 C CA . GLN A 1 139 ? -1.580 -11.359 -15.354 1.00 97.06 139 GLN A CA 1
ATOM 1133 C C . GLN A 1 139 ? -1.030 -9.945 -15.609 1.00 97.06 139 GLN A C 1
ATOM 1135 O O . GLN A 1 139 ? -0.178 -9.756 -16.469 1.00 97.06 139 GLN A O 1
ATOM 1140 N N . ARG A 1 140 ? -1.498 -8.939 -14.857 1.00 96.62 140 ARG A N 1
ATOM 1141 C CA . ARG A 1 140 ? -1.029 -7.549 -14.997 1.00 96.62 140 ARG A CA 1
ATOM 1142 C C . ARG A 1 140 ? 0.395 -7.385 -14.479 1.00 96.62 140 ARG A C 1
ATOM 1144 O O . ARG A 1 140 ? 1.192 -6.689 -15.100 1.00 96.62 140 ARG A O 1
ATOM 1151 N N . TYR A 1 141 ? 0.699 -8.033 -13.358 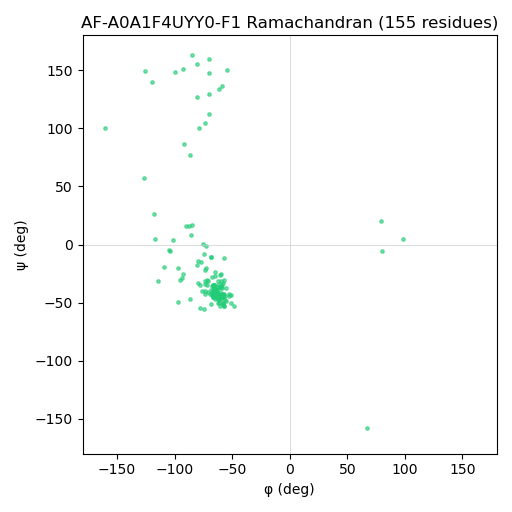1.00 96.88 141 TYR A N 1
ATOM 1152 C CA . TYR A 1 141 ? 2.046 -8.089 -12.808 1.00 96.88 141 TYR A CA 1
ATOM 1153 C C . TYR A 1 141 ? 3.018 -8.770 -13.784 1.00 96.88 141 TYR A C 1
ATOM 1155 O O . TYR A 1 141 ? 4.047 -8.189 -14.111 1.00 96.88 141 TYR A O 1
ATOM 1163 N N . GLU A 1 142 ? 2.671 -9.952 -14.299 1.00 95.19 142 GLU A N 1
ATOM 1164 C CA . GLU A 1 142 ? 3.500 -10.697 -15.257 1.00 95.19 142 GLU A CA 1
ATOM 1165 C C . GLU A 1 142 ? 3.743 -9.887 -16.535 1.00 95.19 142 GLU A C 1
ATOM 1167 O O . GLU A 1 142 ? 4.891 -9.725 -16.943 1.00 95.19 142 GLU A O 1
ATOM 1172 N N . PHE A 1 143 ? 2.689 -9.286 -17.096 1.00 94.50 143 PHE A N 1
ATOM 1173 C CA . PHE A 1 143 ? 2.800 -8.419 -18.268 1.00 94.50 143 PHE A CA 1
ATOM 1174 C C . PHE A 1 143 ? 3.738 -7.229 -18.028 1.00 94.50 143 PHE A C 1
ATOM 1176 O O . PHE A 1 143 ? 4.585 -6.933 -18.864 1.00 94.50 143 PHE A O 1
ATOM 1183 N N . LEU A 1 144 ? 3.628 -6.548 -16.884 1.00 95.00 144 LEU A N 1
ATOM 1184 C CA . LEU A 1 144 ? 4.51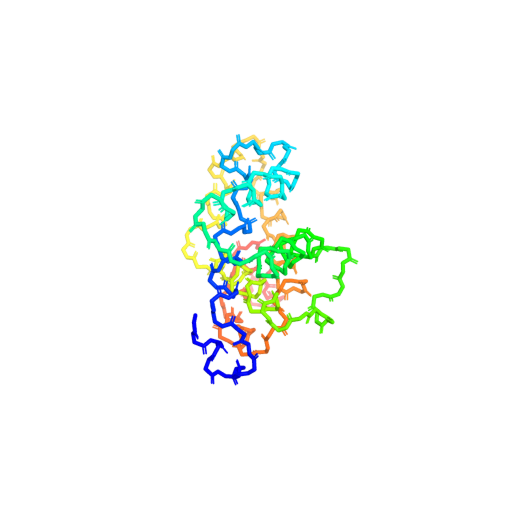3 -5.429 -16.557 1.00 95.00 144 LEU A CA 1
ATOM 1185 C C . LEU A 1 144 ? 5.981 -5.865 -16.471 1.00 95.00 144 LEU A C 1
ATOM 1187 O O . LEU A 1 144 ? 6.866 -5.163 -16.957 1.00 95.00 144 LEU A O 1
ATOM 1191 N N . ILE A 1 145 ? 6.235 -6.997 -15.817 1.00 94.69 145 ILE A N 1
ATOM 1192 C CA . ILE A 1 145 ? 7.582 -7.537 -15.638 1.00 94.69 145 ILE A CA 1
ATOM 1193 C C . ILE A 1 145 ? 8.196 -7.906 -16.995 1.00 94.69 145 ILE A C 1
ATOM 1195 O O . ILE A 1 145 ? 9.352 -7.565 -17.248 1.00 94.69 145 ILE A O 1
ATOM 1199 N N . GLU A 1 146 ? 7.409 -8.504 -17.890 1.00 93.31 146 GLU A N 1
ATOM 1200 C CA . GLU A 1 146 ? 7.809 -8.774 -19.274 1.00 93.31 146 GLU A CA 1
ATOM 1201 C C . GLU A 1 146 ? 8.120 -7.479 -20.043 1.00 93.31 146 GLU A C 1
ATOM 1203 O O . GLU A 1 146 ? 9.187 -7.363 -20.643 1.00 93.31 146 GLU A O 1
ATOM 1208 N N . GLN A 1 147 ? 7.251 -6.462 -19.961 1.00 91.50 147 GLN A N 1
ATOM 1209 C CA . GLN A 1 147 ? 7.468 -5.151 -20.595 1.00 91.50 147 GLN A CA 1
ATOM 1210 C C . GLN A 1 147 ? 8.730 -4.439 -20.085 1.00 91.50 147 GLN A C 1
ATOM 1212 O O . GLN A 1 147 ? 9.325 -3.642 -20.805 1.00 91.50 147 GLN A O 1
ATOM 1217 N N . CYS A 1 148 ? 9.158 -4.736 -18.857 1.00 92.50 148 CYS A N 1
ATOM 1218 C CA . CYS A 1 148 ? 10.398 -4.219 -18.286 1.00 92.50 148 CYS A CA 1
ATOM 1219 C C . CYS A 1 148 ? 11.618 -5.117 -18.568 1.00 92.50 148 CYS A C 1
ATOM 1221 O O . CYS A 1 148 ? 12.653 -4.942 -17.934 1.00 92.50 148 CYS A O 1
ATOM 1223 N N . GLY A 1 149 ? 11.533 -6.045 -19.526 1.00 87.44 149 GLY A N 1
ATOM 1224 C CA . GLY A 1 149 ? 12.685 -6.787 -20.048 1.00 87.44 149 GLY A CA 1
ATOM 1225 C C . GLY A 1 149 ? 12.890 -8.181 -19.458 1.00 87.44 149 GLY A C 1
ATOM 1226 O O . GLY A 1 149 ? 13.876 -8.841 -19.784 1.00 87.44 149 GLY A O 1
ATOM 1227 N N . ASN A 1 150 ? 11.979 -8.666 -18.608 1.00 86.25 150 ASN A N 1
ATOM 1228 C CA . ASN A 1 150 ? 12.030 -10.042 -18.118 1.00 86.25 150 ASN A CA 1
ATOM 1229 C C . ASN A 1 150 ? 11.312 -10.986 -19.094 1.00 86.25 150 ASN A C 1
ATOM 1231 O O . ASN A 1 150 ? 10.164 -11.383 -18.886 1.00 86.25 150 ASN A O 1
ATOM 1235 N N . PHE A 1 151 ? 11.994 -11.288 -20.192 1.00 83.00 151 PHE A N 1
ATOM 1236 C CA . PHE A 1 151 ? 11.457 -12.074 -21.294 1.00 83.00 151 PHE A CA 1
ATOM 1237 C C . PHE A 1 151 ? 11.499 -13.590 -21.036 1.00 83.00 151 PHE A C 1
ATOM 1239 O O . PHE A 1 151 ? 12.362 -14.078 -20.298 1.00 83.00 151 PHE A O 1
ATOM 1246 N N . PRO A 1 152 ? 10.626 -14.377 -21.694 1.00 76.06 152 PRO A N 1
ATOM 1247 C CA . PRO A 1 152 ? 10.800 -15.822 -21.756 1.00 76.06 152 PRO A CA 1
ATOM 1248 C C . PRO A 1 152 ? 12.154 -16.180 -22.394 1.00 76.06 152 PRO A C 1
ATOM 1250 O O . PRO A 1 152 ? 12.549 -15.622 -23.414 1.00 76.06 152 PRO A O 1
ATOM 1253 N N . GLN A 1 153 ? 12.861 -17.150 -21.801 1.00 71.69 153 GLN A N 1
ATOM 1254 C CA . GLN A 1 153 ? 14.203 -17.581 -22.238 1.00 71.69 153 GLN A CA 1
ATOM 1255 C C . GLN A 1 153 ? 14.225 -18.290 -23.603 1.00 71.69 153 GLN A C 1
ATOM 1257 O O . GLN A 1 153 ? 15.294 -18.543 -24.153 1.00 71.69 153 GLN A O 1
ATOM 1262 N N . HIS A 1 154 ? 13.059 -18.635 -24.146 1.00 62.12 154 HIS A N 1
ATOM 1263 C CA . HIS A 1 154 ? 12.913 -19.335 -25.415 1.00 62.12 154 HIS A CA 1
ATOM 1264 C C . HIS A 1 154 ? 11.987 -18.538 -26.340 1.00 62.12 154 HIS A C 1
ATOM 1266 O O . HIS A 1 154 ? 11.061 -17.885 -25.861 1.00 62.12 154 HIS A O 1
ATOM 1272 N N . TYR A 1 155 ? 12.217 -18.641 -27.653 1.00 62.25 155 TYR A N 1
ATOM 1273 C CA . TYR A 1 155 ? 11.409 -18.072 -28.749 1.00 62.25 155 TYR A CA 1
ATOM 1274 C C . TYR A 1 155 ? 11.601 -16.586 -29.088 1.00 62.25 155 TYR A C 1
ATOM 1276 O O . TYR A 1 155 ? 11.042 -16.140 -30.087 1.00 62.25 155 TYR A O 1
ATOM 1284 N N . LEU A 1 156 ? 12.393 -15.832 -28.321 1.00 63.88 156 LEU A N 1
ATOM 1285 C CA . LEU A 1 156 ? 12.724 -14.433 -28.643 1.00 63.88 156 LEU A CA 1
ATOM 1286 C C . LEU A 1 156 ? 14.141 -14.245 -29.214 1.00 63.88 156 LEU A C 1
ATOM 1288 O O . LEU A 1 156 ? 14.452 -13.150 -29.678 1.00 63.88 156 LEU A O 1
ATOM 1292 N N . PHE A 1 157 ? 14.948 -15.316 -29.245 1.00 55.53 157 PHE A N 1
ATOM 1293 C CA . PHE A 1 157 ? 16.263 -15.399 -29.890 1.00 55.53 157 PHE A CA 1
ATOM 1294 C C . PHE A 1 157 ? 16.474 -16.791 -30.492 1.00 55.53 157 PHE A C 1
ATOM 1296 O O . PHE A 1 157 ? 16.128 -17.780 -29.801 1.00 55.53 157 PHE A O 1
#